Protein AF-A0A556RGF5-F1 (afdb_monomer)

Solvent-accessible surface area (backbone atoms only — not comparable to full-atom values): 3500 Å² total; per-residue (Å²): 131,90,77,82,60,48,40,58,52,56,50,50,35,41,74,72,68,46,44,64,63,55,52,13,60,77,68,74,50,53,52,66,57,52,51,42,24,49,73,74,48,77,65,56,73,70,54,43,52,52,52,49,54,55,45,58,71,73,108

InterPro domains:
  IPR001387 Cro/C1-type, helix-turn-helix domain [PF01381] (13-47)
  IPR001387 Cro/C1-type, helix-turn-helix domain [cd00093] (13-47)
  IPR010982 Lambda repressor-like, DNA-binding domain superfamily [G3DSA:1.10.260.40] (3-50)
  IPR010982 Lambda repressor-like, DNA-binding domain superfamily [SSF47413] (9-53)

Foldseek 3Di:
DDDDQLLVLLVLCVVLVCDLVNLCVVLVHDSVVSVVSNVPDNDDPVSNVVSVVSSVVSD

Structure (mmCIF, N/CA/C/O backbone):
data_AF-A0A556RGF5-F1
#
_entry.id   AF-A0A556RGF5-F1
#
loop_
_atom_site.group_PDB
_atom_site.id
_atom_site.type_symbol
_atom_site.label_atom_id
_atom_site.label_alt_id
_atom_site.label_comp_id
_atom_site.label_asym_id
_atom_site.label_entity_id
_atom_site.label_seq_id
_atom_site.pdbx_PDB_ins_code
_atom_site.Cartn_x
_atom_site.Cartn_y
_atom_site.Cartn_z
_atom_site.occupancy
_atom_site.B_iso_or_equiv
_atom_site.auth_seq_id
_atom_site.auth_comp_id
_atom_site.auth_asym_id
_atom_site.auth_atom_id
_atom_site.pdbx_PDB_model_num
ATOM 1 N N . MET A 1 1 ? -3.808 9.711 -19.875 1.00 53.16 1 MET A N 1
ATOM 2 C CA . MET A 1 1 ? -3.903 8.445 -19.110 1.00 53.16 1 MET A CA 1
ATOM 3 C C . MET A 1 1 ? -4.158 8.790 -17.655 1.00 53.16 1 MET A C 1
ATOM 5 O O . MET A 1 1 ? -3.451 9.639 -17.128 1.00 53.16 1 MET A O 1
ATOM 9 N N . VAL A 1 2 ? -5.171 8.194 -17.027 1.00 76.19 2 VAL A N 1
ATOM 10 C CA . VAL A 1 2 ? -5.442 8.402 -15.596 1.00 76.19 2 VAL A CA 1
ATOM 11 C C . VAL A 1 2 ? -4.381 7.637 -14.803 1.00 76.19 2 VAL A C 1
ATOM 13 O O . VAL A 1 2 ? -4.273 6.420 -14.936 1.00 76.19 2 VAL A O 1
ATOM 16 N N . LYS A 1 3 ? -3.553 8.346 -14.032 1.00 83.75 3 LYS A N 1
ATOM 17 C CA . LYS A 1 3 ? -2.558 7.734 -13.144 1.00 83.75 3 LYS A CA 1
ATOM 18 C C . LYS A 1 3 ? -3.239 7.409 -11.817 1.00 83.75 3 LYS A C 1
ATOM 20 O O . LYS A 1 3 ? -3.860 8.285 -11.225 1.00 83.75 3 LYS A O 1
ATOM 25 N N . ILE A 1 4 ? -3.129 6.163 -11.364 1.00 91.31 4 ILE A N 1
ATOM 26 C CA . ILE A 1 4 ? -3.656 5.754 -10.058 1.00 91.31 4 ILE A CA 1
ATOM 27 C C . ILE A 1 4 ? -2.765 6.346 -8.961 1.00 91.31 4 ILE A C 1
ATOM 29 O O . ILE A 1 4 ? -1.540 6.204 -9.008 1.00 91.31 4 ILE A O 1
ATOM 33 N N . ASP A 1 5 ? -3.381 6.998 -7.976 1.00 95.06 5 ASP A N 1
ATOM 34 C CA . ASP A 1 5 ? -2.688 7.518 -6.799 1.00 95.06 5 ASP A CA 1
ATOM 35 C C . ASP A 1 5 ? -2.577 6.431 -5.716 1.00 95.06 5 ASP A C 1
ATOM 37 O O . ASP A 1 5 ? -3.449 6.255 -4.863 1.00 95.06 5 ASP A O 1
ATOM 41 N N . TRP A 1 6 ? -1.476 5.678 -5.754 1.00 96.00 6 TRP A N 1
ATOM 42 C CA . TRP A 1 6 ? -1.191 4.636 -4.764 1.00 96.00 6 TRP A CA 1
ATOM 43 C C . TRP A 1 6 ? -0.933 5.191 -3.361 1.00 96.00 6 TRP A C 1
ATOM 45 O O . TRP A 1 6 ? -1.188 4.491 -2.379 1.00 96.00 6 TRP A O 1
ATOM 55 N N . PHE A 1 7 ? -0.455 6.435 -3.244 1.00 96.56 7 PHE A N 1
ATOM 56 C CA . PHE A 1 7 ? -0.277 7.080 -1.947 1.00 96.56 7 PHE A CA 1
ATOM 57 C C . PHE A 1 7 ? -1.631 7.275 -1.266 1.00 96.56 7 PHE A C 1
ATOM 59 O O . PHE A 1 7 ? -1.756 6.958 -0.078 1.00 96.56 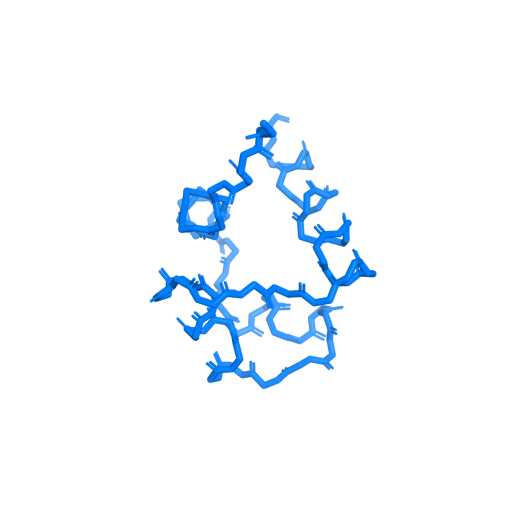7 PHE A O 1
ATOM 66 N N . LEU A 1 8 ? -2.634 7.747 -2.009 1.00 96.38 8 LEU A N 1
ATOM 67 C CA . LEU A 1 8 ? -3.988 7.953 -1.503 1.00 96.38 8 LEU A CA 1
ATOM 68 C C . LEU A 1 8 ? -4.617 6.628 -1.065 1.00 96.38 8 LEU A C 1
ATOM 70 O O . LEU A 1 8 ? -5.014 6.504 0.092 1.00 96.38 8 LEU A O 1
ATOM 74 N N . ILE A 1 9 ? -4.592 5.610 -1.933 1.00 96.69 9 ILE A N 1
ATOM 75 C CA . ILE A 1 9 ? -5.153 4.278 -1.643 1.00 96.69 9 ILE A CA 1
ATOM 76 C C . ILE A 1 9 ? -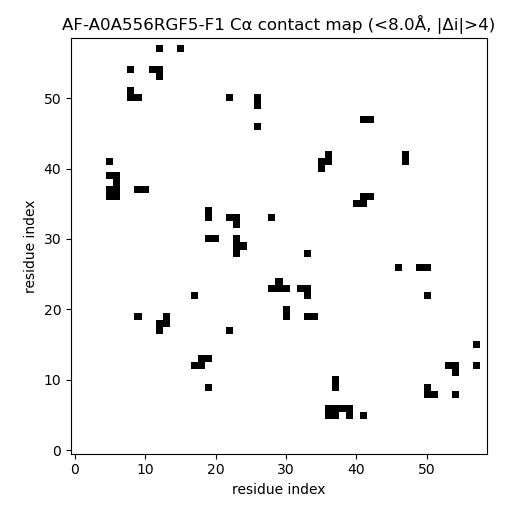4.537 3.683 -0.370 1.00 96.69 9 ILE A C 1
ATOM 78 O O . ILE A 1 9 ? -5.245 3.274 0.550 1.00 96.69 9 ILE A O 1
ATOM 82 N N . ILE A 1 10 ? -3.203 3.654 -0.280 1.00 97.00 10 ILE A N 1
ATOM 83 C CA . ILE A 1 10 ? -2.506 3.084 0.882 1.00 97.00 10 ILE A CA 1
ATOM 84 C C . ILE A 1 10 ? -2.775 3.915 2.142 1.00 97.00 10 ILE A C 1
ATOM 86 O O . ILE A 1 10 ? -2.866 3.363 3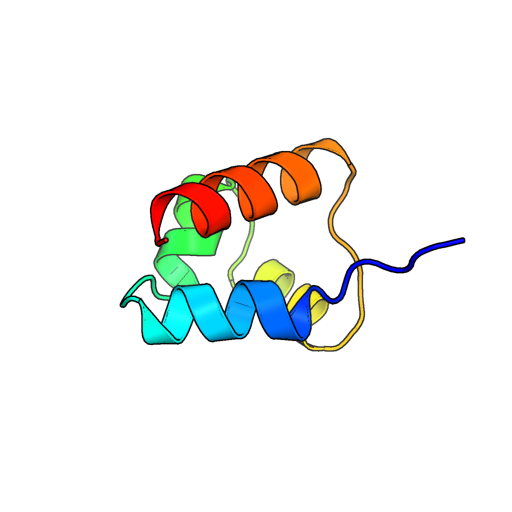.239 1.00 97.00 10 ILE A O 1
ATOM 90 N N . SER A 1 11 ? -2.891 5.237 2.021 1.00 97.38 11 SER A N 1
ATOM 91 C CA . SER A 1 11 ? -3.166 6.107 3.167 1.00 97.38 11 SER A CA 1
ATOM 92 C C . SER A 1 11 ? -4.582 5.924 3.702 1.00 97.38 11 SER A C 1
ATOM 94 O O . SER A 1 11 ? -4.752 5.878 4.920 1.00 97.38 11 SER A O 1
ATOM 96 N N . ASP A 1 12 ? -5.570 5.754 2.830 1.00 97.50 12 ASP A N 1
ATOM 97 C CA . ASP A 1 12 ? -6.951 5.498 3.235 1.00 97.50 12 ASP A CA 1
ATOM 98 C C . ASP A 1 12 ? -7.112 4.117 3.871 1.00 97.50 12 ASP A C 1
ATOM 100 O O . ASP A 1 12 ? -7.708 4.012 4.940 1.00 97.50 12 ASP A O 1
ATOM 104 N N . LEU A 1 13 ? -6.469 3.081 3.321 1.00 97.19 13 LEU A N 1
ATOM 105 C CA . LEU A 1 13 ? -6.403 1.764 3.966 1.00 97.19 13 LEU A CA 1
ATOM 106 C C . LEU A 1 13 ? -5.842 1.855 5.395 1.00 97.19 13 LEU A C 1
ATOM 108 O O . 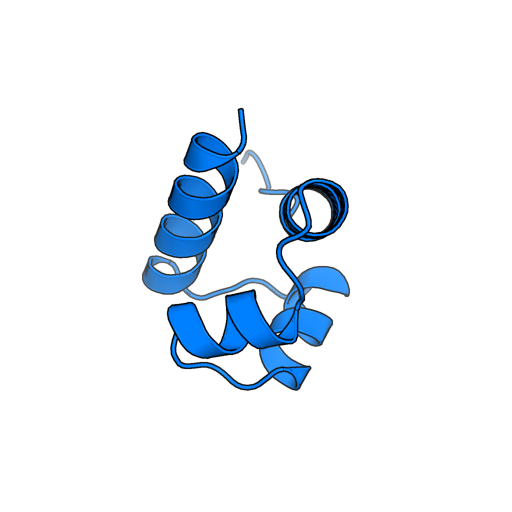LEU A 1 13 ? -6.380 1.243 6.318 1.00 97.19 13 LEU A O 1
ATOM 112 N N . LYS A 1 14 ? -4.796 2.667 5.608 1.00 96.50 14 LYS A N 1
ATOM 113 C CA . LYS A 1 14 ? -4.239 2.897 6.952 1.00 96.50 14 LYS A CA 1
ATOM 114 C C . LYS A 1 14 ? -5.214 3.631 7.872 1.00 96.50 14 LYS A C 1
ATOM 116 O O . LYS A 1 14 ? -5.271 3.289 9.050 1.00 96.50 14 LYS A O 1
ATOM 121 N N . LYS A 1 15 ? -5.972 4.611 7.365 1.00 97.06 15 LYS A N 1
ATOM 122 C CA . LYS A 1 15 ? -7.027 5.299 8.135 1.00 97.06 15 LYS A CA 1
ATOM 123 C C . LYS A 1 15 ? -8.173 4.355 8.505 1.00 97.06 15 LYS A C 1
ATOM 125 O O . LYS A 1 15 ? -8.710 4.478 9.597 1.00 97.06 15 LYS A O 1
ATOM 130 N N . ALA A 1 16 ? -8.476 3.377 7.653 1.00 96.62 16 ALA A N 1
ATOM 131 C CA . ALA A 1 16 ? -9.426 2.298 7.925 1.00 96.62 16 ALA A CA 1
ATOM 132 C C . ALA A 1 16 ? -8.879 1.209 8.880 1.00 96.62 16 ALA A C 1
ATOM 134 O O . ALA A 1 16 ? -9.499 0.165 9.056 1.00 96.62 16 ALA A O 1
ATOM 135 N N . GLY A 1 17 ? -7.703 1.414 9.487 1.00 97.12 17 GLY A N 1
ATOM 136 C CA . GLY A 1 17 ? -7.098 0.483 10.445 1.00 97.12 17 GLY A CA 1
ATOM 137 C C . GLY A 1 17 ? -6.286 -0.655 9.815 1.00 97.12 17 GLY A C 1
ATOM 138 O O . GLY A 1 17 ? -5.692 -1.461 10.533 1.00 97.12 17 GLY A O 1
ATOM 139 N N . ILE A 1 18 ? -6.181 -0.718 8.484 1.00 97.56 18 ILE A N 1
ATOM 140 C CA . ILE A 1 18 ? -5.389 -1.740 7.797 1.00 97.56 18 ILE A CA 1
ATOM 141 C C . ILE A 1 18 ? -3.923 -1.295 7.766 1.00 97.56 18 ILE A C 1
ATOM 143 O O . ILE A 1 18 ? -3.504 -0.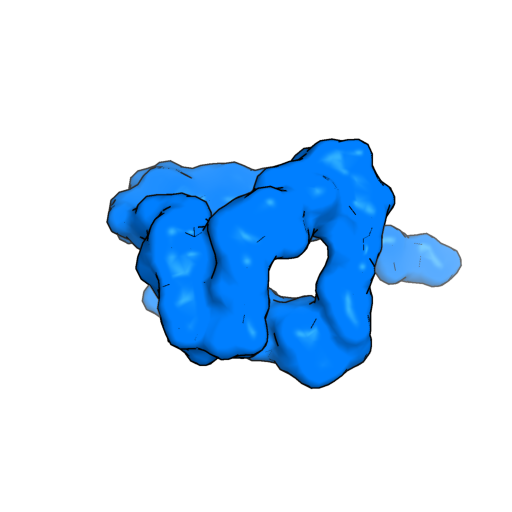427 6.997 1.00 97.56 18 ILE A O 1
ATOM 147 N N . SER A 1 19 ? -3.106 -1.898 8.633 1.00 97.44 19 SER A N 1
ATOM 148 C CA . SER A 1 19 ? -1.681 -1.567 8.727 1.00 97.44 19 SER A CA 1
ATOM 149 C C . SER A 1 19 ? -0.905 -1.935 7.454 1.00 97.44 19 SER A C 1
ATOM 151 O O . SER A 1 19 ? -1.226 -2.896 6.761 1.00 97.44 19 SER A O 1
ATOM 153 N N . GLY A 1 20 ? 0.208 -1.241 7.188 1.00 96.81 20 GLY A N 1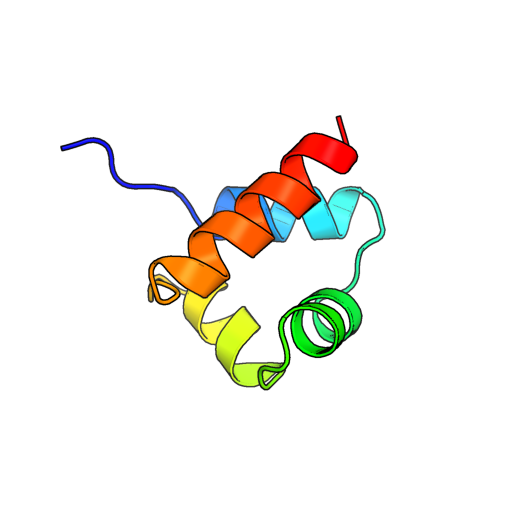
ATOM 154 C CA . GLY A 1 20 ? 1.086 -1.573 6.054 1.00 96.81 20 GLY A CA 1
ATOM 155 C C . GLY A 1 20 ? 1.656 -2.998 6.108 1.00 96.81 20 GLY A C 1
ATOM 156 O O . GLY A 1 20 ? 1.879 -3.607 5.066 1.00 96.81 20 GLY A O 1
ATOM 157 N N . ARG A 1 21 ? 1.833 -3.558 7.314 1.00 98.25 21 ARG A N 1
ATOM 158 C CA . ARG A 1 21 ? 2.233 -4.961 7.507 1.00 98.25 21 ARG A CA 1
ATOM 159 C C . ARG A 1 21 ? 1.126 -5.922 7.081 1.00 98.25 21 ARG A C 1
ATOM 161 O O . ARG A 1 21 ? 1.418 -6.929 6.448 1.00 98.25 21 ARG A O 1
ATOM 168 N N . GLU A 1 22 ? -0.125 -5.596 7.389 1.00 98.06 22 GLU A N 1
ATOM 169 C CA . GLU A 1 22 ? -1.278 -6.398 6.976 1.00 98.06 22 GLU A CA 1
ATOM 170 C C . GLU A 1 22 ? -1.499 -6.333 5.459 1.00 98.06 22 GLU A C 1
ATOM 172 O O . GLU A 1 22 ? -1.722 -7.369 4.837 1.00 98.06 22 GLU A O 1
ATOM 177 N N . ILE A 1 23 ? -1.341 -5.151 4.847 1.00 97.94 23 ILE A N 1
ATOM 178 C CA . ILE A 1 23 ? -1.353 -4.995 3.381 1.00 97.94 23 ILE A CA 1
ATOM 179 C C . ILE A 1 23 ? -0.279 -5.896 2.760 1.00 97.94 23 ILE A C 1
ATOM 181 O O . ILE A 1 23 ? -0.579 -6.705 1.886 1.00 97.94 23 ILE A O 1
ATOM 185 N N . ALA A 1 24 ? 0.961 -5.803 3.248 1.00 98.31 24 ALA A N 1
ATOM 186 C CA . ALA A 1 24 ? 2.081 -6.594 2.747 1.00 98.31 24 ALA A CA 1
ATOM 187 C C . ALA A 1 24 ? 1.822 -8.106 2.860 1.00 98.31 24 ALA A C 1
ATOM 189 O O . ALA A 1 24 ? 1.997 -8.839 1.887 1.00 98.31 24 ALA A O 1
ATOM 190 N N . ARG A 1 25 ? 1.319 -8.556 4.019 1.00 98.25 25 ARG A N 1
ATOM 191 C CA . ARG A 1 25 ? 0.962 -9.956 4.277 1.00 98.25 25 ARG A CA 1
ATOM 192 C C . ARG A 1 25 ? -0.108 -10.460 3.308 1.00 98.25 25 ARG A C 1
ATOM 194 O O . ARG A 1 25 ? 0.071 -11.513 2.708 1.00 98.25 25 ARG A O 1
ATOM 201 N N . ARG A 1 26 ? -1.204 -9.714 3.130 1.00 96.81 26 ARG A N 1
ATOM 202 C CA . ARG A 1 26 ? -2.310 -10.105 2.235 1.00 96.81 26 ARG A CA 1
ATOM 203 C C . ARG A 1 26 ? -1.907 -10.119 0.764 1.00 96.81 26 ARG A C 1
ATOM 205 O O . ARG A 1 26 ? -2.409 -10.943 0.010 1.00 96.81 26 ARG A O 1
ATOM 212 N N . LEU A 1 27 ? -1.011 -9.223 0.356 1.00 96.75 27 LEU A N 1
ATOM 213 C CA . LEU A 1 27 ? -0.533 -9.141 -1.025 1.00 96.75 27 LEU A CA 1
ATOM 214 C C . LEU A 1 27 ? 0.672 -10.053 -1.303 1.00 96.75 27 LEU A C 1
ATOM 216 O O . LEU A 1 27 ? 1.105 -10.125 -2.454 1.00 96.75 27 LEU A O 1
ATOM 220 N N . ASN A 1 28 ? 1.184 -10.765 -0.293 1.00 97.31 28 ASN A N 1
ATOM 221 C CA . ASN A 1 28 ? 2.406 -11.569 -0.357 1.00 97.31 28 ASN A CA 1
ATOM 222 C C . ASN A 1 28 ? 3.605 -10.774 -0.911 1.00 97.31 28 ASN A C 1
ATOM 224 O O . ASN A 1 28 ? 4.257 -11.172 -1.875 1.00 97.31 28 ASN A O 1
ATOM 228 N N . VAL A 1 29 ? 3.848 -9.598 -0.330 1.00 97.88 29 VAL A N 1
ATOM 229 C CA . VAL A 1 29 ? 4.989 -8.726 -0.647 1.00 97.88 29 VAL A CA 1
ATOM 230 C C . VAL A 1 29 ? 5.698 -8.293 0.634 1.00 97.88 29 VAL A C 1
ATOM 232 O O . VAL A 1 29 ? 5.186 -8.465 1.739 1.00 97.88 29 VAL A O 1
ATOM 235 N N . SER A 1 30 ? 6.880 -7.692 0.503 1.00 98.38 30 SER A N 1
ATOM 236 C CA . SER A 1 30 ? 7.568 -7.105 1.654 1.00 98.38 30 SER A CA 1
ATOM 237 C C . SER A 1 30 ? 6.895 -5.802 2.112 1.00 98.38 30 SER A C 1
ATOM 239 O O . SER A 1 30 ? 6.288 -5.080 1.316 1.00 98.38 30 SER A O 1
ATOM 241 N N . VAL A 1 31 ? 7.053 -5.440 3.389 1.00 98.00 31 VAL A N 1
ATOM 242 C CA . VAL A 1 31 ? 6.601 -4.128 3.897 1.00 98.00 31 VAL A CA 1
ATOM 243 C C . VAL A 1 31 ? 7.304 -2.984 3.159 1.00 98.00 31 VAL A C 1
ATOM 245 O O . VAL A 1 31 ? 6.668 -1.981 2.836 1.00 98.00 31 VAL A O 1
ATOM 248 N N . SER A 1 32 ? 8.586 -3.153 2.825 1.00 98.25 32 SER A N 1
ATOM 249 C CA . SER A 1 32 ? 9.363 -2.185 2.044 1.00 98.25 32 SER A CA 1
ATOM 250 C C . SER A 1 32 ? 8.748 -1.936 0.667 1.00 98.25 32 SER A C 1
ATOM 252 O O . SER A 1 32 ? 8.683 -0.793 0.228 1.00 98.25 32 SER A O 1
ATOM 254 N N . THR A 1 33 ? 8.210 -2.973 0.019 1.00 98.06 33 THR A N 1
ATOM 255 C CA . THR A 1 33 ? 7.490 -2.848 -1.256 1.00 98.06 33 THR A CA 1
ATOM 256 C C . THR A 1 33 ? 6.261 -1.942 -1.114 1.00 98.06 33 THR A C 1
ATOM 258 O O . THR A 1 33 ? 6.063 -1.044 -1.929 1.00 98.06 33 THR A O 1
ATOM 261 N N . VAL A 1 34 ? 5.479 -2.099 -0.040 1.00 97.88 34 VAL A N 1
ATOM 262 C CA . VAL A 1 34 ? 4.323 -1.225 0.244 1.00 97.88 34 VAL A CA 1
ATOM 263 C C . VAL A 1 34 ? 4.763 0.224 0.491 1.00 97.88 34 VAL A C 1
ATOM 265 O O . VAL A 1 34 ? 4.112 1.160 0.027 1.00 97.88 34 VAL A O 1
ATOM 268 N N . VAL A 1 35 ? 5.889 0.430 1.183 1.00 97.50 35 VAL A N 1
ATOM 269 C CA . VAL A 1 35 ? 6.475 1.768 1.387 1.00 97.50 35 VAL A CA 1
ATOM 270 C C . VAL A 1 35 ? 6.910 2.390 0.060 1.00 97.50 35 VAL A C 1
ATOM 272 O O . VAL A 1 35 ? 6.617 3.557 -0.185 1.00 97.50 35 VAL A O 1
ATOM 275 N N . MET A 1 36 ? 7.549 1.625 -0.827 1.00 97.69 36 MET A N 1
ATOM 276 C CA . MET A 1 36 ? 7.941 2.117 -2.148 1.00 97.69 36 MET A CA 1
ATOM 277 C C . MET A 1 36 ? 6.728 2.541 -2.978 1.00 97.69 36 MET A C 1
ATOM 279 O O . MET A 1 36 ? 6.806 3.548 -3.685 1.00 97.69 36 MET A O 1
ATOM 283 N N . TRP A 1 37 ? 5.611 1.808 -2.923 1.00 97.38 37 TRP A N 1
ATOM 284 C CA . TRP A 1 37 ? 4.384 2.199 -3.632 1.00 97.38 37 TRP A CA 1
ATOM 285 C C . TRP A 1 37 ? 3.823 3.513 -3.098 1.00 97.38 37 TRP A C 1
ATOM 287 O O . TRP A 1 37 ? 3.461 4.402 -3.864 1.00 97.38 37 TRP A O 1
ATOM 297 N N . LYS A 1 38 ? 3.846 3.682 -1.773 1.00 94.38 38 LYS A N 1
ATOM 298 C CA . LYS A 1 38 ? 3.470 4.944 -1.135 1.00 94.38 38 LYS A CA 1
ATOM 299 C C . LYS A 1 38 ? 4.394 6.105 -1.542 1.00 94.38 38 LYS A C 1
ATOM 301 O O . LYS A 1 38 ? 3.933 7.237 -1.625 1.00 94.38 38 LYS A O 1
ATOM 306 N N . ASN A 1 39 ? 5.664 5.826 -1.829 1.00 95.56 39 ASN A N 1
ATOM 307 C CA . ASN A 1 39 ? 6.668 6.819 -2.225 1.00 95.56 39 ASN A CA 1
ATOM 308 C C . ASN A 1 39 ? 6.754 7.045 -3.749 1.00 95.56 39 ASN A C 1
ATOM 310 O O . ASN A 1 39 ? 7.711 7.650 -4.224 1.00 95.56 39 ASN A O 1
ATOM 314 N N . GLY A 1 40 ? 5.772 6.573 -4.525 1.00 92.31 40 GLY A N 1
ATOM 315 C CA . GLY A 1 40 ? 5.621 6.927 -5.940 1.00 92.31 40 GLY A CA 1
ATOM 316 C C . GLY A 1 40 ? 6.004 5.842 -6.947 1.00 92.31 40 GLY A C 1
ATOM 317 O O . GLY A 1 40 ? 5.781 6.036 -8.145 1.00 92.31 40 GLY A O 1
ATOM 318 N N . SER A 1 41 ? 6.514 4.689 -6.501 1.00 95.56 41 SER A N 1
ATOM 319 C CA . SER A 1 41 ? 6.571 3.507 -7.375 1.00 95.56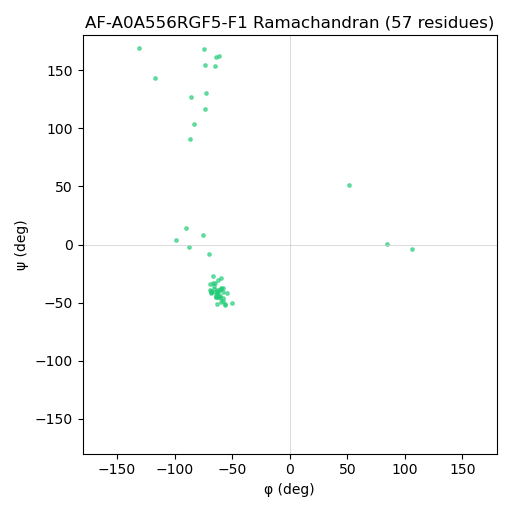 41 SER A CA 1
ATOM 320 C C . SER A 1 41 ? 5.176 2.897 -7.549 1.00 95.56 41 SER A C 1
ATOM 322 O O . SER A 1 41 ? 4.229 3.266 -6.858 1.00 95.56 41 SER A O 1
ATOM 324 N N . SER A 1 42 ? 5.023 1.973 -8.496 1.00 94.94 42 SER A N 1
ATOM 325 C CA . SER A 1 42 ? 3.737 1.325 -8.763 1.00 94.94 42 SER A CA 1
ATOM 326 C C . SER A 1 42 ? 3.805 -0.183 -8.506 1.00 94.94 42 SER A C 1
ATOM 328 O O . SER A 1 42 ? 4.835 -0.801 -8.784 1.00 94.94 42 SER A O 1
ATOM 330 N N . PRO A 1 43 ? 2.727 -0.792 -7.982 1.00 96.56 43 PRO A N 1
ATOM 331 C CA . PRO A 1 43 ? 2.576 -2.237 -7.963 1.00 96.56 43 PRO A CA 1
ATOM 332 C C . PRO A 1 43 ? 2.501 -2.795 -9.387 1.00 96.56 43 PRO A C 1
ATOM 334 O O . PRO A 1 43 ? 2.175 -2.083 -10.339 1.00 96.56 43 PRO A O 1
ATOM 337 N N . SER A 1 44 ? 2.753 -4.099 -9.527 1.00 96.56 44 SER A N 1
ATOM 338 C CA . SER A 1 44 ? 2.360 -4.816 -10.742 1.00 96.56 44 SER A CA 1
ATOM 339 C C . SER A 1 44 ? 0.840 -4.760 -10.916 1.0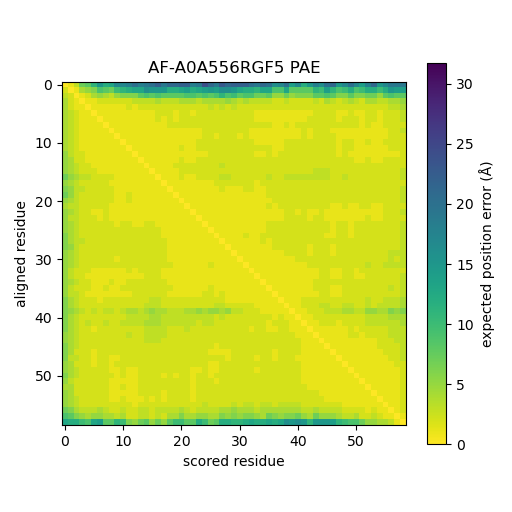0 96.56 44 SER A C 1
ATOM 341 O O . SER A 1 44 ? 0.110 -4.515 -9.952 1.00 96.56 44 SER A O 1
ATOM 343 N N . TYR A 1 45 ? 0.351 -5.032 -12.128 1.00 95.44 45 TYR A N 1
ATOM 344 C CA . TYR A 1 45 ? -1.085 -5.023 -12.422 1.00 95.44 45 TYR A CA 1
ATOM 345 C C . TYR A 1 45 ? -1.893 -5.858 -11.414 1.00 95.44 45 TYR A C 1
ATOM 347 O O . TYR A 1 45 ? -2.832 -5.356 -10.801 1.00 95.44 45 TYR A O 1
ATOM 355 N N . GLU A 1 46 ? -1.468 -7.100 -11.165 1.00 97.12 46 GLU A N 1
ATOM 356 C CA . GLU A 1 46 ? -2.124 -8.010 -10.222 1.00 97.12 46 GLU A CA 1
ATOM 357 C C . GLU A 1 46 ? -2.192 -7.426 -8.800 1.00 97.12 46 GLU A C 1
ATOM 359 O O . GLU A 1 46 ? -3.260 -7.387 -8.1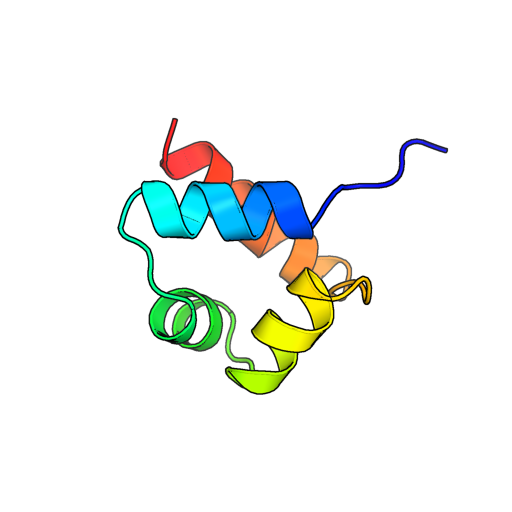85 1.00 97.12 46 GLU A O 1
ATOM 364 N N . LYS A 1 47 ? -1.066 -6.916 -8.280 1.00 97.44 47 LYS A N 1
ATOM 365 C CA . LYS A 1 47 ? -1.010 -6.347 -6.925 1.00 97.44 47 LYS A CA 1
ATOM 366 C C . LYS A 1 47 ? -1.787 -5.039 -6.822 1.00 97.44 47 LYS A C 1
ATOM 368 O O . LYS A 1 47 ? -2.417 -4.800 -5.797 1.00 97.44 47 LYS A O 1
ATOM 373 N N . GLY A 1 48 ? -1.801 -4.236 -7.884 1.00 96.62 48 GLY A N 1
ATOM 374 C CA . GLY A 1 48 ? -2.607 -3.024 -7.979 1.00 96.62 48 GLY A CA 1
ATOM 375 C C . GLY A 1 48 ? -4.103 -3.323 -7.906 1.00 96.62 48 GLY A C 1
ATOM 376 O O . GLY A 1 48 ? -4.813 -2.694 -7.126 1.00 96.62 48 GLY A O 1
ATOM 377 N N . VAL A 1 49 ? -4.573 -4.338 -8.639 1.00 96.88 49 VAL A N 1
ATOM 378 C CA . VAL A 1 49 ? -5.971 -4.800 -8.574 1.00 96.88 49 VAL A CA 1
ATOM 379 C C . VAL A 1 49 ? -6.331 -5.293 -7.170 1.00 96.88 49 VAL A C 1
ATOM 381 O O . VAL A 1 49 ? -7.383 -4.931 -6.649 1.00 96.88 49 VAL A O 1
ATOM 384 N N . MET A 1 50 ? -5.464 -6.076 -6.521 1.00 97.06 50 MET A N 1
ATOM 385 C CA . MET A 1 50 ? -5.700 -6.534 -5.143 1.00 97.06 50 MET A CA 1
ATOM 386 C C . MET A 1 50 ? -5.767 -5.373 -4.137 1.00 97.06 50 MET A C 1
ATOM 388 O O . MET A 1 50 ? -6.621 -5.382 -3.252 1.00 97.06 50 MET A O 1
ATOM 392 N N . LEU A 1 51 ? -4.898 -4.368 -4.283 1.00 96.50 51 LEU A N 1
ATOM 393 C CA . LEU A 1 51 ? -4.907 -3.145 -3.471 1.00 96.50 51 LEU A CA 1
ATOM 394 C C . LEU A 1 51 ? -6.217 -2.367 -3.623 1.00 96.50 51 LEU A C 1
ATOM 396 O O . LEU A 1 51 ? -6.804 -1.969 -2.621 1.00 96.50 51 LEU A O 1
ATOM 400 N N . MET A 1 52 ? -6.690 -2.189 -4.859 1.00 96.31 52 MET A N 1
ATOM 401 C CA . MET A 1 52 ? -7.955 -1.500 -5.132 1.00 96.31 52 MET A CA 1
ATOM 402 C C . MET A 1 52 ? -9.149 -2.255 -4.546 1.00 96.31 52 MET A C 1
ATOM 404 O O . MET A 1 52 ? -9.948 -1.645 -3.847 1.00 96.31 52 MET A O 1
ATOM 408 N N . LYS A 1 53 ? -9.219 -3.582 -4.715 1.00 96.69 53 LYS A N 1
ATOM 409 C CA . LYS A 1 53 ? -10.271 -4.411 -4.097 1.00 96.69 53 LYS A CA 1
ATOM 410 C C . LYS A 1 53 ? -10.287 -4.293 -2.576 1.00 96.69 53 LYS A C 1
ATOM 412 O O . LYS A 1 53 ? -11.344 -4.231 -1.956 1.00 96.69 53 LYS A O 1
ATOM 417 N N . MET A 1 54 ? -9.104 -4.263 -1.961 1.00 95.81 54 MET A N 1
ATOM 418 C CA . MET A 1 54 ? -8.997 -4.064 -0.519 1.00 95.81 54 MET A CA 1
ATOM 419 C C . MET A 1 54 ? -9.532 -2.691 -0.113 1.00 95.81 54 MET A C 1
ATOM 421 O O . MET A 1 54 ? -10.252 -2.588 0.874 1.00 95.81 54 MET A O 1
ATOM 425 N N . TRP A 1 55 ? -9.216 -1.649 -0.879 1.00 96.31 55 TRP A N 1
ATOM 426 C CA . TRP A 1 55 ? -9.686 -0.294 -0.609 1.00 96.31 55 TRP A CA 1
ATOM 427 C C . TRP A 1 55 ? -11.196 -0.145 -0.804 1.00 96.31 55 TRP A C 1
ATOM 429 O O . TRP A 1 55 ? -11.859 0.439 0.049 1.00 96.31 55 TRP A O 1
ATOM 439 N N . GLU A 1 56 ? -11.765 -0.754 -1.841 1.00 95.81 56 GLU A N 1
ATOM 440 C CA . GLU A 1 56 ? -13.216 -0.817 -2.049 1.00 95.81 56 GLU A CA 1
ATOM 441 C C . GLU A 1 56 ? -13.938 -1.472 -0.865 1.00 95.81 56 GLU A C 1
ATOM 443 O O . GLU A 1 56 ? -14.985 -0.987 -0.460 1.00 95.81 56 GLU A O 1
ATOM 448 N N . SER A 1 57 ? -13.348 -2.501 -0.242 1.00 93.44 57 SER A N 1
ATOM 449 C CA . SER A 1 57 ? -13.936 -3.157 0.940 1.00 93.44 57 SER A CA 1
ATOM 450 C C . SER A 1 57 ? -13.920 -2.319 2.227 1.00 93.44 57 SER A C 1
ATOM 452 O O . SER A 1 57 ? -14.495 -2.736 3.228 1.00 93.44 57 SER A O 1
ATOM 454 N N . THR A 1 58 ? -13.244 -1.163 2.223 1.00 90.81 58 THR A N 1
ATOM 455 C CA . THR A 1 58 ? -13.203 -0.223 3.362 1.00 90.81 58 THR A CA 1
ATOM 456 C C . THR A 1 58 ? -14.167 0.956 3.228 1.00 90.81 58 THR A C 1
ATOM 458 O O . THR A 1 58 ? -14.135 1.852 4.072 1.00 90.81 58 THR A O 1
ATOM 461 N N . ARG A 1 59 ? -14.980 0.981 2.166 1.00 78.19 59 ARG A N 1
ATOM 462 C CA . ARG A 1 59 ? -15.957 2.039 1.885 1.00 78.19 59 ARG A CA 1
ATOM 463 C C . ARG A 1 59 ? -17.373 1.600 2.222 1.00 78.19 59 ARG A C 1
ATOM 465 O O . ARG A 1 59 ? -17.655 0.388 2.115 1.00 78.19 59 ARG A O 1
#

Secondary structure (DSSP, 8-state):
-PPP-HHHHHHHHHHTT--HHHHHHHHTS-HHHHHHHHTT----HHHHHHHHHHHHTT-

Sequence (59 aa):
MVKIDWFLIISDLKKAGISGREIARRLNVSVSTVVMWKNGSSPSYEKGVMLMKMWESTR

Organism: NCBI:txid1196095

Radius of gyration: 10.29 Å; Cα contacts (8 Å, |Δi|>4): 47; chains: 1; bounding box: 25×20×30 Å

pLDDT: mean 94.95, std 6.87, range [53.16, 98.38]

Nearest PDB structures (foldseek):
  8ezt-assembly1_D-2  TM=7.782E-01  e=6.906E-01  Legionella pneumophila
  4pu8-assembly1_A  TM=7.272E-01  e=1.239E+00  Shewanella oneidensis MR-1
  4pu8-assembly1_B  TM=7.210E-01  e=1.102E+00  Shewanella oneidensis MR-1
  4pu7-assembly1_B  TM=7.468E-01  e=1.477E+00  Shewanella oneidensis MR-1
  4i6u-assembly2_C  TM=7.496E-01  e=1.314E+00  Enterobacter sp. RFL1396

Mean predicted aligned error: 2.49 Å